Protein AF-A0A351HUB9-F1 (afdb_monomer_lite)

Secondary structure (DSSP, 8-state):
--EEEGGGGGTT-TTHHHHHHHHHHHHHHTT--EEE--TT-HHHHHHHHHHHHHHT-SGGGHHHHHHHHTT-S--

Sequence (75 aa):
HVTGAVSNISFNLPARRIANQAFAVLAMSAGMDSFILDPLNKDMMGMLFATEAMMGEDEYCMEYIGAFRAGIFVK

Radius of gyration: 12.42 Å; chains: 1; bounding box: 30×33×29 Å

pLDDT: mean 94.11, std 5.69, range [58.12, 97.81]

Foldseek 3Di:
DAEEELQPVQVPHPPSVVSSLVVVLVCVVVPHPYYDDDPLQLVSVLSVLVSCVVVVVCPVSVVNVVCVVVVSHDD

Structure (mmCIF, N/CA/C/O backbone):
data_AF-A0A351HUB9-F1
#
_entry.id   AF-A0A351HUB9-F1
#
loop_
_atom_site.group_PDB
_atom_site.id
_atom_site.type_symbol
_atom_site.label_atom_id
_atom_site.label_alt_id
_atom_site.label_comp_id
_atom_site.label_asym_id
_atom_site.label_entity_id
_atom_site.label_seq_id
_atom_site.pdbx_PDB_ins_code
_atom_site.Cartn_x
_atom_site.Cartn_y
_atom_site.Cartn_z
_atom_site.occupancy
_atom_site.B_iso_or_equiv
_atom_site.auth_seq_id
_atom_site.auth_comp_id
_atom_site.auth_asym_id
_atom_site.auth_atom_id
_atom_site.pdbx_PDB_model_num
ATOM 1 N N . HIS A 1 1 ? -4.188 -19.785 0.080 1.00 75.00 1 HIS A N 1
ATOM 2 C CA . HIS A 1 1 ? -3.141 -18.793 0.348 1.00 75.00 1 HIS A CA 1
ATOM 3 C C . HIS A 1 1 ? -2.113 -18.782 -0.772 1.00 75.00 1 HIS A C 1
ATOM 5 O O . HIS A 1 1 ? -1.397 -19.762 -0.964 1.00 75.00 1 HIS A O 1
ATOM 11 N N . VAL A 1 2 ? -2.101 -17.691 -1.532 1.00 91.31 2 VAL A N 1
ATOM 12 C CA . VAL A 1 2 ? -1.180 -17.332 -2.608 1.00 91.31 2 VAL A CA 1
ATOM 13 C C . VAL A 1 2 ? -0.276 -16.208 -2.092 1.00 91.31 2 VAL A C 1
ATOM 15 O O . VAL A 1 2 ? -0.757 -15.210 -1.560 1.00 91.31 2 VAL A O 1
ATOM 18 N N . THR A 1 3 ? 1.038 -16.372 -2.250 1.00 93.38 3 THR A N 1
ATOM 19 C CA . THR A 1 3 ? 2.061 -15.423 -1.781 1.00 93.38 3 THR A CA 1
ATOM 20 C C . THR A 1 3 ? 2.970 -15.027 -2.935 1.00 93.38 3 THR A C 1
ATOM 22 O O . THR A 1 3 ? 3.340 -15.876 -3.749 1.00 93.38 3 THR A O 1
ATOM 25 N N . GLY A 1 4 ? 3.385 -13.761 -2.998 1.00 91.06 4 GLY A N 1
ATOM 26 C CA . GLY A 1 4 ? 4.335 -13.300 -4.014 1.00 91.06 4 GLY A CA 1
ATOM 27 C C . GLY A 1 4 ? 5.223 -12.143 -3.568 1.00 91.06 4 GLY A C 1
ATOM 28 O O . GLY A 1 4 ? 4.892 -11.392 -2.656 1.00 91.06 4 GLY A O 1
ATOM 29 N N . ALA A 1 5 ? 6.375 -11.984 -4.223 1.00 92.62 5 ALA A N 1
ATOM 30 C CA . ALA A 1 5 ? 7.258 -10.840 -4.008 1.00 92.62 5 ALA A CA 1
ATOM 31 C C . ALA A 1 5 ? 6.881 -9.677 -4.933 1.00 92.62 5 ALA A C 1
ATOM 33 O O . ALA A 1 5 ? 6.895 -9.821 -6.157 1.00 92.62 5 ALA A O 1
ATOM 34 N N . VAL A 1 6 ? 6.610 -8.505 -4.355 1.00 91.62 6 VAL A N 1
ATOM 35 C CA . VAL A 1 6 ? 6.145 -7.325 -5.110 1.00 91.62 6 VAL A CA 1
ATOM 36 C C . VAL A 1 6 ? 7.236 -6.755 -6.021 1.00 91.62 6 VAL A C 1
ATOM 38 O O . VAL A 1 6 ? 6.951 -6.220 -7.085 1.00 91.62 6 VAL A O 1
ATOM 41 N N . SER A 1 7 ? 8.507 -6.859 -5.634 1.00 91.06 7 SER A N 1
ATOM 42 C CA . SER A 1 7 ? 9.610 -6.157 -6.303 1.00 91.06 7 SER A CA 1
ATOM 43 C C . SER A 1 7 ? 10.051 -6.769 -7.637 1.00 91.06 7 SER A C 1
ATOM 45 O O . SER A 1 7 ? 10.687 -6.070 -8.436 1.00 91.06 7 SER A O 1
ATOM 47 N N . ASN A 1 8 ? 9.727 -8.041 -7.891 1.00 90.56 8 ASN A N 1
ATOM 48 C CA . ASN A 1 8 ? 10.177 -8.766 -9.083 1.00 90.56 8 ASN A CA 1
ATOM 49 C C . ASN A 1 8 ? 9.502 -8.261 -10.363 1.00 90.56 8 ASN A C 1
ATOM 51 O O . ASN A 1 8 ? 10.136 -8.243 -11.416 1.00 90.56 8 ASN A O 1
ATOM 55 N N . ILE A 1 9 ? 8.253 -7.794 -10.272 1.00 93.06 9 ILE A N 1
ATOM 56 C CA . ILE A 1 9 ? 7.471 -7.349 -11.435 1.00 93.06 9 ILE A CA 1
ATOM 57 C C . ILE A 1 9 ? 8.084 -6.134 -12.143 1.00 93.06 9 ILE A C 1
ATOM 59 O O . ILE A 1 9 ? 7.915 -5.955 -13.343 1.00 93.06 9 ILE A O 1
ATOM 63 N N . SER A 1 10 ? 8.815 -5.298 -11.401 1.00 95.00 10 SER A N 1
ATOM 64 C CA . SER A 1 10 ? 9.402 -4.054 -11.901 1.00 95.00 10 SER A CA 1
ATOM 65 C C . SER A 1 10 ? 10.885 -4.167 -12.252 1.00 95.00 10 SER A C 1
ATOM 67 O O . SER A 1 10 ? 11.572 -3.149 -12.362 1.00 95.00 10 SER A O 1
ATOM 69 N N . PHE A 1 11 ? 11.424 -5.383 -12.383 1.00 94.94 11 PHE A N 1
ATOM 70 C CA . PHE A 1 11 ? 12.822 -5.570 -12.770 1.00 94.94 11 PHE A CA 1
ATOM 71 C C . PHE A 1 11 ? 13.110 -4.894 -14.122 1.00 94.94 11 PHE A C 1
ATOM 73 O O . PHE A 1 11 ? 12.342 -5.033 -15.068 1.00 94.94 11 PHE A O 1
ATOM 80 N N . ASN A 1 12 ? 14.210 -4.136 -14.201 1.00 95.69 12 ASN A N 1
ATOM 81 C CA . ASN A 1 12 ? 14.593 -3.308 -15.356 1.00 95.69 12 ASN A CA 1
ATOM 82 C C . ASN A 1 12 ? 13.587 -2.222 -15.793 1.00 95.69 12 ASN A C 1
ATOM 84 O O . ASN A 1 12 ? 13.774 -1.624 -16.852 1.00 95.69 12 ASN A O 1
ATOM 88 N N . LEU A 1 13 ? 12.570 -1.902 -14.985 1.00 95.88 13 LEU A N 1
ATOM 89 C CA . LEU A 1 13 ? 11.669 -0.780 -15.259 1.00 95.88 13 LEU A CA 1
ATOM 90 C C . LEU A 1 13 ? 12.102 0.491 -14.505 1.00 95.88 13 LEU A C 1
ATOM 92 O O . LEU A 1 13 ? 12.557 0.406 -13.359 1.00 95.88 13 LEU A O 1
ATOM 96 N N . PRO A 1 14 ? 11.943 1.690 -15.097 1.00 95.12 14 PRO A N 1
ATOM 97 C CA . PRO A 1 14 ? 12.050 2.943 -14.357 1.00 95.12 14 PRO A CA 1
ATOM 98 C C . PRO A 1 14 ? 10.868 3.106 -13.387 1.00 95.12 14 PRO A C 1
ATOM 100 O O . PRO A 1 14 ? 9.847 2.433 -13.507 1.00 95.12 14 PRO A O 1
ATOM 103 N N . ALA A 1 15 ? 10.997 4.014 -12.412 1.00 94.25 15 ALA A N 1
ATOM 104 C CA . ALA A 1 15 ? 9.930 4.343 -11.454 1.00 94.25 15 ALA A CA 1
ATOM 105 C C . ALA A 1 15 ? 9.315 3.123 -10.722 1.00 94.25 15 ALA A C 1
ATOM 107 O O . ALA A 1 15 ? 8.117 3.085 -10.433 1.00 94.25 15 ALA A O 1
ATOM 108 N N . ARG A 1 16 ? 10.156 2.141 -10.362 1.00 95.38 16 ARG A N 1
ATOM 109 C CA . ARG A 1 16 ? 9.764 0.845 -9.768 1.00 95.38 16 ARG A CA 1
ATOM 110 C C . ARG A 1 16 ? 8.783 0.935 -8.601 1.00 95.38 16 ARG A C 1
ATOM 112 O O . ARG A 1 16 ? 7.923 0.074 -8.480 1.00 95.38 16 ARG A O 1
ATOM 119 N N . ARG A 1 17 ? 8.889 1.968 -7.755 1.00 92.50 17 ARG A N 1
ATOM 120 C CA . ARG A 1 17 ? 7.983 2.178 -6.611 1.00 92.50 17 ARG A CA 1
ATOM 121 C C . ARG A 1 17 ? 6.514 2.230 -7.049 1.00 92.50 17 ARG A C 1
ATOM 123 O O . ARG A 1 17 ? 5.698 1.545 -6.450 1.00 92.50 17 ARG A O 1
ATOM 130 N N . ILE A 1 18 ? 6.209 2.972 -8.116 1.00 94.81 18 ILE A N 1
ATOM 131 C CA . ILE A 1 18 ? 4.838 3.134 -8.627 1.00 94.81 18 ILE A CA 1
ATOM 132 C C . ILE A 1 18 ? 4.350 1.825 -9.257 1.00 94.81 18 ILE A C 1
ATOM 134 O O . ILE A 1 18 ? 3.245 1.376 -8.970 1.00 94.81 18 ILE A O 1
ATOM 138 N N . ALA A 1 19 ? 5.192 1.176 -10.068 1.00 96.38 19 ALA A N 1
ATOM 139 C CA . ALA A 1 19 ? 4.853 -0.105 -10.692 1.00 96.38 19 ALA A CA 1
ATOM 140 C C . ALA A 1 19 ? 4.556 -1.192 -9.644 1.00 96.38 19 ALA A C 1
ATOM 142 O O . ALA A 1 19 ? 3.579 -1.924 -9.762 1.00 96.38 19 ALA A O 1
ATOM 143 N N . ASN A 1 20 ? 5.367 -1.250 -8.587 1.00 96.12 20 ASN A N 1
ATOM 144 C CA . ASN A 1 20 ? 5.179 -2.163 -7.466 1.00 96.12 20 ASN A CA 1
ATOM 145 C C . ASN A 1 20 ? 3.856 -1.905 -6.729 1.00 96.12 20 ASN A C 1
ATOM 147 O O . ASN A 1 20 ? 3.159 -2.857 -6.396 1.00 96.12 20 ASN A O 1
ATOM 151 N N . GLN A 1 21 ? 3.499 -0.640 -6.479 1.00 95.94 21 GLN A N 1
ATOM 152 C CA . GLN A 1 21 ? 2.233 -0.280 -5.826 1.00 95.94 21 GLN A CA 1
ATOM 153 C C . GLN A 1 21 ? 1.030 -0.678 -6.677 1.00 95.94 21 GLN A C 1
ATOM 155 O O . GLN A 1 21 ? 0.113 -1.322 -6.180 1.00 95.94 21 GLN A O 1
ATOM 160 N N . ALA A 1 22 ? 1.060 -0.347 -7.970 1.00 96.88 22 ALA A N 1
ATOM 161 C CA . ALA A 1 22 ? 0.003 -0.729 -8.899 1.00 96.88 22 ALA A CA 1
ATOM 162 C C . ALA A 1 22 ? -0.151 -2.255 -8.973 1.00 96.88 22 ALA A C 1
ATOM 164 O O . ALA A 1 22 ? -1.267 -2.766 -8.941 1.00 96.88 22 ALA A O 1
ATOM 165 N N . PHE A 1 23 ? 0.965 -2.990 -9.011 1.00 96.88 23 PHE A N 1
ATOM 166 C CA . PHE A 1 23 ? 0.941 -4.448 -8.973 1.00 96.88 23 PHE A CA 1
ATOM 167 C C . PHE A 1 23 ? 0.324 -4.987 -7.681 1.00 96.88 23 PHE A C 1
ATOM 169 O O . PHE A 1 23 ? -0.508 -5.882 -7.764 1.00 96.88 23 PHE A O 1
ATOM 176 N N . ALA A 1 24 ? 0.693 -4.452 -6.513 1.00 97.00 24 ALA A N 1
ATOM 177 C CA . ALA A 1 24 ? 0.141 -4.904 -5.237 1.00 97.00 24 ALA A CA 1
ATOM 178 C C . ALA A 1 24 ? -1.390 -4.757 -5.203 1.00 97.00 24 ALA A C 1
ATOM 180 O O . ALA A 1 24 ? -2.081 -5.731 -4.920 1.00 97.00 24 ALA A O 1
ATOM 181 N N . VAL A 1 25 ? -1.919 -3.598 -5.611 1.00 97.38 25 VAL A N 1
ATOM 182 C CA . VAL A 1 25 ? -3.372 -3.342 -5.698 1.00 97.38 25 VAL A CA 1
ATOM 183 C C . VAL A 1 25 ? -4.063 -4.346 -6.625 1.00 97.38 25 VAL A C 1
ATOM 185 O O . VAL A 1 25 ? -5.069 -4.955 -6.265 1.00 97.38 25 VAL A O 1
ATOM 188 N N . LEU A 1 26 ? -3.512 -4.543 -7.828 1.00 97.31 26 LEU A N 1
ATOM 189 C CA . LEU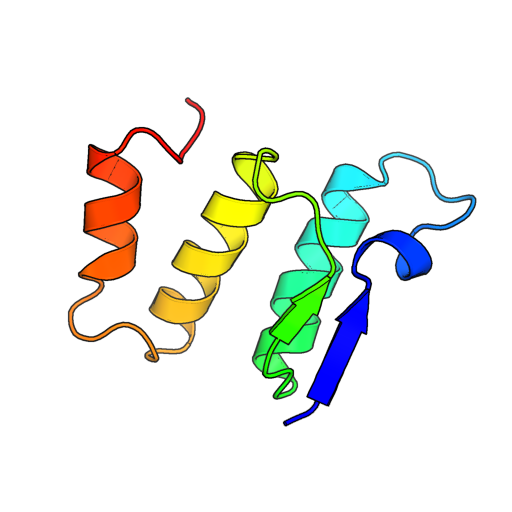 A 1 26 ? -4.077 -5.464 -8.817 1.00 97.31 26 LEU A CA 1
ATOM 190 C C . LEU A 1 26 ? -4.019 -6.919 -8.345 1.00 97.31 26 LEU A C 1
ATOM 192 O O . LEU A 1 26 ? -4.961 -7.674 -8.570 1.00 97.31 26 LEU A O 1
ATOM 196 N N . ALA A 1 27 ? -2.930 -7.316 -7.689 1.00 96.94 27 ALA A N 1
ATOM 197 C CA . ALA A 1 27 ? -2.754 -8.664 -7.173 1.00 96.94 27 ALA A CA 1
ATOM 198 C C . ALA A 1 27 ? -3.708 -8.954 -6.003 1.00 96.94 27 ALA A C 1
ATOM 200 O O . ALA A 1 27 ? -4.296 -10.033 -5.983 1.00 96.94 27 ALA A O 1
ATOM 201 N N . MET A 1 28 ? -3.929 -7.999 -5.091 1.00 97.31 28 MET A N 1
ATOM 202 C CA . MET A 1 28 ? -4.950 -8.117 -4.036 1.00 97.31 28 MET A CA 1
ATOM 203 C C . MET A 1 28 ? -6.338 -8.297 -4.640 1.00 97.31 28 MET A C 1
ATOM 205 O O . MET A 1 28 ? -7.015 -9.276 -4.344 1.00 97.31 28 MET A O 1
ATOM 209 N N . SER A 1 29 ? -6.713 -7.438 -5.595 1.00 96.06 29 SER A N 1
ATOM 210 C CA . SER A 1 29 ? -7.996 -7.554 -6.300 1.00 96.06 29 SER A CA 1
ATOM 211 C C . SER A 1 29 ? -8.150 -8.872 -7.072 1.00 96.06 29 SER A C 1
ATOM 213 O O . SER A 1 29 ? -9.278 -9.286 -7.337 1.00 96.06 29 SER A O 1
ATOM 215 N N . ALA A 1 30 ? -7.047 -9.526 -7.447 1.00 96.62 30 ALA A N 1
ATOM 216 C CA . ALA A 1 30 ? -7.034 -10.838 -8.092 1.00 96.62 30 ALA A CA 1
ATOM 217 C C . ALA A 1 30 ? -7.023 -12.021 -7.098 1.00 96.62 30 ALA A C 1
ATOM 219 O O . ALA A 1 30 ? -6.968 -13.172 -7.534 1.00 96.62 30 ALA A O 1
ATOM 220 N N . GLY A 1 31 ? -7.081 -11.760 -5.787 1.00 95.25 31 GLY A N 1
ATOM 221 C CA . GLY A 1 31 ? -7.143 -12.774 -4.731 1.00 95.25 31 GLY A CA 1
ATOM 222 C C . GLY A 1 31 ? -5.789 -13.179 -4.140 1.00 95.25 31 GLY A C 1
ATOM 223 O O . GLY A 1 31 ? -5.658 -14.294 -3.640 1.00 95.25 31 GLY A O 1
ATOM 224 N N . MET A 1 32 ? -4.759 -12.329 -4.222 1.00 94.88 32 MET A N 1
ATOM 225 C CA . MET A 1 32 ? -3.490 -12.582 -3.533 1.00 94.88 32 MET A CA 1
ATOM 226 C C . MET A 1 32 ? -3.636 -12.371 -2.023 1.00 94.88 32 MET A C 1
ATOM 228 O O . MET A 1 32 ? -3.996 -11.287 -1.582 1.00 94.88 32 MET A O 1
ATOM 232 N N . ASP A 1 33 ? -3.283 -13.392 -1.237 1.00 92.94 33 ASP A N 1
ATOM 233 C CA . ASP A 1 33 ? -3.442 -13.378 0.221 1.00 92.94 33 ASP A CA 1
ATOM 234 C C . ASP A 1 33 ? -2.287 -12.691 0.975 1.00 92.94 33 ASP A C 1
ATOM 236 O O . ASP A 1 33 ? -2.443 -12.310 2.13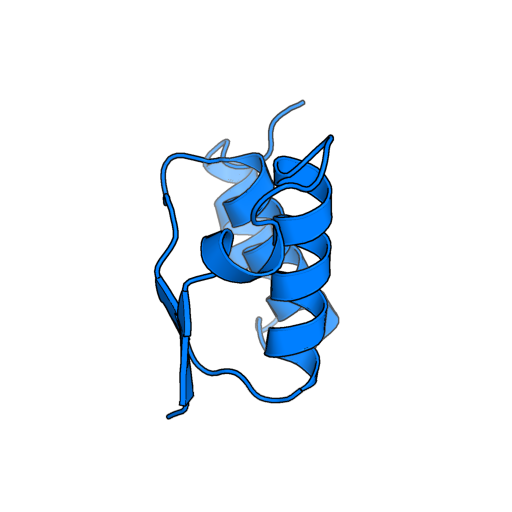0 1.00 92.94 33 ASP A O 1
ATOM 240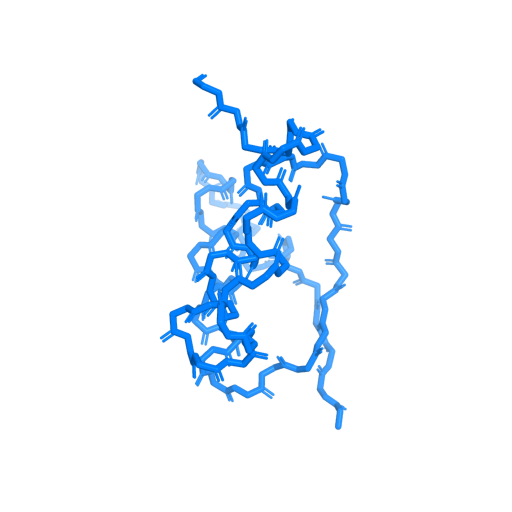 N N . SER A 1 34 ? -1.079 -12.627 0.399 1.00 93.62 34 SER A N 1
ATOM 241 C CA . SER A 1 34 ? 0.095 -12.075 1.100 1.00 93.62 34 SER A CA 1
ATOM 242 C C . SER A 1 34 ? 1.238 -11.665 0.172 1.00 93.62 34 SER A C 1
ATOM 244 O O . SER A 1 34 ? 1.422 -12.212 -0.919 1.00 93.62 34 SER A O 1
ATOM 246 N N . PHE A 1 35 ? 2.072 -10.742 0.658 1.00 95.00 35 PHE A N 1
ATOM 247 C CA . PHE A 1 35 ? 3.220 -10.220 -0.077 1.00 95.00 35 PHE A CA 1
ATOM 248 C C . PHE A 1 35 ? 4.533 -10.300 0.700 1.00 95.00 35 PHE A C 1
ATOM 250 O O . PHE A 1 35 ? 4.584 -10.060 1.903 1.00 95.00 35 PHE A O 1
ATOM 257 N N . ILE A 1 36 ? 5.625 -10.526 -0.034 1.00 95.75 36 ILE A N 1
ATOM 258 C CA . ILE A 1 36 ? 6.988 -10.227 0.414 1.00 95.75 36 ILE A CA 1
ATOM 259 C C . ILE A 1 36 ? 7.345 -8.831 -0.110 1.00 95.75 36 ILE A C 1
ATOM 261 O O . ILE A 1 36 ? 7.471 -8.618 -1.323 1.00 95.75 36 ILE A O 1
ATOM 265 N N . LEU A 1 37 ? 7.484 -7.874 0.804 1.00 94.19 37 LEU A N 1
ATOM 266 C CA . LEU A 1 37 ? 7.758 -6.464 0.519 1.00 94.19 37 LEU A CA 1
ATOM 267 C C . LEU A 1 37 ? 8.515 -5.802 1.678 1.00 94.19 37 LEU A C 1
ATOM 269 O O . LEU A 1 37 ? 8.723 -6.419 2.718 1.00 94.19 37 LEU A O 1
ATOM 273 N N . ASP A 1 38 ? 8.932 -4.550 1.484 1.00 92.38 38 ASP A N 1
ATOM 274 C CA . ASP A 1 38 ? 9.527 -3.721 2.535 1.00 92.38 38 ASP A CA 1
ATOM 275 C C . ASP A 1 38 ? 8.424 -3.023 3.360 1.00 92.38 38 ASP A C 1
ATOM 277 O O . ASP A 1 38 ? 7.787 -2.102 2.837 1.00 92.38 38 ASP A O 1
ATOM 281 N N . PRO A 1 39 ? 8.194 -3.414 4.629 1.00 90.88 39 PRO A N 1
ATOM 282 C CA . PRO A 1 39 ? 7.149 -2.823 5.464 1.00 90.88 39 PRO A CA 1
ATOM 283 C C . PRO A 1 39 ? 7.486 -1.402 5.941 1.00 90.88 39 PRO A C 1
ATOM 285 O O . PRO A 1 39 ? 6.609 -0.699 6.440 1.00 90.88 39 PRO A O 1
ATOM 288 N N . LEU A 1 40 ? 8.738 -0.949 5.799 1.00 91.88 40 LEU A N 1
ATOM 289 C CA . LEU A 1 40 ? 9.130 0.430 6.112 1.00 91.88 40 LEU A CA 1
ATOM 290 C C . LEU A 1 40 ? 8.766 1.400 4.982 1.00 91.88 40 LEU A C 1
ATOM 292 O O . LEU A 1 40 ? 8.773 2.620 5.180 1.00 91.88 40 LEU A O 1
ATOM 296 N N . ASN A 1 41 ? 8.407 0.879 3.806 1.00 92.81 41 ASN A N 1
ATOM 297 C CA . ASN A 1 41 ? 7.891 1.678 2.709 1.00 92.81 41 ASN A CA 1
ATOM 298 C C . ASN A 1 41 ? 6.450 2.112 3.005 1.00 92.81 41 A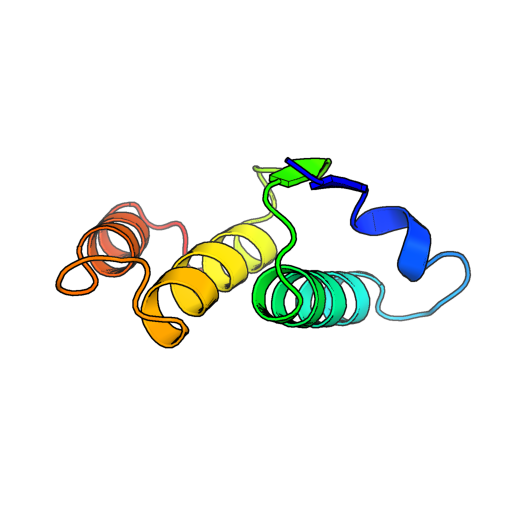SN A C 1
ATOM 300 O O . ASN A 1 41 ? 5.477 1.437 2.667 1.00 92.81 41 ASN A O 1
ATOM 304 N N . LYS A 1 42 ? 6.335 3.284 3.623 1.00 94.00 42 LYS A N 1
ATOM 305 C CA . LYS A 1 42 ? 5.069 3.905 4.017 1.00 94.00 42 LYS A CA 1
ATOM 306 C C . LYS A 1 42 ? 4.069 4.072 2.876 1.00 94.00 42 LYS A C 1
ATOM 308 O O . LYS A 1 42 ? 2.880 3.865 3.090 1.00 94.00 42 LYS A O 1
ATOM 313 N N . ASP A 1 43 ? 4.532 4.398 1.670 1.00 93.88 43 ASP A N 1
ATOM 314 C CA . ASP A 1 43 ? 3.630 4.551 0.528 1.00 93.88 43 ASP A CA 1
ATOM 315 C C . ASP A 1 43 ? 3.046 3.201 0.098 1.00 93.88 43 ASP A C 1
ATOM 317 O O . ASP A 1 43 ? 1.874 3.120 -0.249 1.00 93.88 43 ASP A O 1
ATOM 321 N N . MET A 1 44 ? 3.850 2.132 0.109 1.00 95.19 44 MET A N 1
ATOM 322 C CA . MET A 1 44 ? 3.356 0.777 -0.151 1.00 95.19 44 MET A CA 1
ATOM 323 C C . MET A 1 44 ? 2.357 0.351 0.923 1.00 95.19 44 MET A C 1
ATOM 325 O O . MET A 1 44 ? 1.256 -0.066 0.590 1.00 95.19 44 MET A O 1
ATOM 329 N N . MET A 1 45 ? 2.710 0.505 2.201 1.00 96.12 45 MET A N 1
ATOM 330 C CA . MET A 1 45 ? 1.823 0.139 3.308 1.00 96.12 45 MET A CA 1
ATOM 331 C C . MET A 1 45 ? 0.502 0.910 3.263 1.00 96.12 45 MET A C 1
ATOM 333 O O . MET A 1 45 ? -0.558 0.313 3.416 1.00 96.12 45 MET A O 1
ATOM 337 N N . GLY A 1 46 ? 0.549 2.216 2.986 1.00 95.75 46 GLY A N 1
ATOM 338 C CA . GLY A 1 46 ? -0.651 3.031 2.802 1.00 95.75 46 GLY A CA 1
ATOM 339 C C . GLY A 1 46 ? -1.533 2.528 1.657 1.00 95.75 46 GLY A C 1
ATOM 340 O O . GLY A 1 46 ? -2.752 2.494 1.805 1.00 95.75 46 GLY A O 1
ATOM 341 N N . MET A 1 47 ? -0.935 2.077 0.546 1.00 96.00 47 MET A N 1
ATOM 342 C CA . MET A 1 47 ? -1.682 1.466 -0.559 1.00 96.00 47 MET A CA 1
ATOM 343 C C . MET A 1 47 ? -2.351 0.147 -0.160 1.00 96.00 47 MET A C 1
ATOM 345 O O . MET A 1 47 ? -3.472 -0.087 -0.599 1.00 96.00 47 MET A O 1
ATOM 349 N N . LEU A 1 48 ? -1.720 -0.691 0.671 1.00 96.38 48 LEU A N 1
ATOM 350 C CA . LEU A 1 48 ? -2.323 -1.950 1.133 1.00 96.38 48 LEU A CA 1
ATOM 351 C C . LEU A 1 48 ? -3.561 -1.689 1.998 1.00 96.38 48 LEU A C 1
ATOM 353 O O . LEU A 1 48 ? -4.642 -2.136 1.630 1.00 96.38 48 LEU A O 1
ATOM 357 N N . PHE A 1 49 ? -3.435 -0.869 3.051 1.00 97.12 49 PHE A N 1
ATOM 358 C CA . PHE A 1 49 ? -4.574 -0.504 3.909 1.00 97.12 49 PHE A CA 1
ATOM 359 C C . PHE A 1 49 ? -5.701 0.169 3.118 1.00 97.12 49 PHE A C 1
ATOM 361 O O . PHE A 1 49 ? -6.879 -0.091 3.346 1.00 97.12 49 PHE A O 1
ATOM 368 N N . ALA A 1 50 ? -5.353 1.047 2.171 1.00 96.75 50 ALA A N 1
ATOM 369 C CA . ALA A 1 50 ? -6.345 1.669 1.300 1.00 96.75 50 ALA A CA 1
ATOM 370 C C . ALA A 1 50 ? -7.055 0.629 0.422 1.00 96.75 50 ALA A C 1
ATOM 372 O O . ALA A 1 50 ? -8.264 0.718 0.229 1.00 96.75 50 ALA A O 1
ATOM 373 N N . THR A 1 51 ? -6.320 -0.351 -0.105 1.00 97.25 51 THR A N 1
ATOM 374 C CA . THR A 1 51 ? -6.877 -1.388 -0.981 1.00 97.25 51 THR A CA 1
ATOM 375 C C . THR A 1 51 ? -7.810 -2.321 -0.217 1.00 97.25 51 THR A C 1
ATOM 377 O O . THR A 1 51 ? -8.916 -2.546 -0.697 1.00 97.25 51 THR A O 1
ATOM 380 N N . GLU A 1 52 ? -7.432 -2.779 0.981 1.00 97.31 52 GLU A N 1
ATOM 381 C CA . GLU A 1 52 ? -8.300 -3.593 1.856 1.00 97.31 52 GLU A CA 1
ATOM 382 C C . GLU A 1 52 ? -9.622 -2.868 2.151 1.00 97.31 52 GLU A C 1
ATOM 384 O O . GLU A 1 52 ? -10.706 -3.428 1.966 1.00 97.31 52 GLU A O 1
ATOM 389 N N .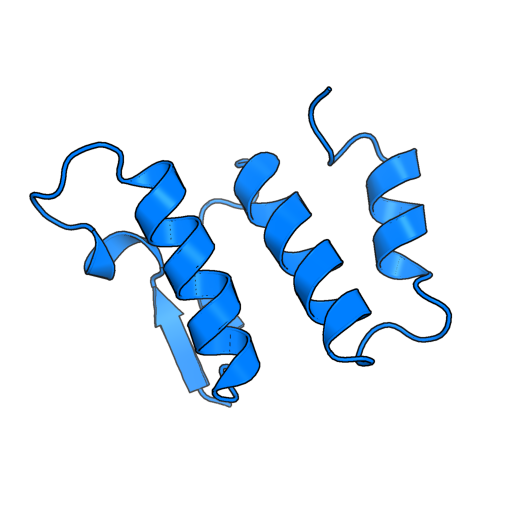 ALA A 1 53 ? -9.552 -1.578 2.499 1.00 97.44 53 ALA A N 1
ATOM 390 C CA . ALA A 1 53 ? -10.740 -0.757 2.720 1.00 97.44 53 ALA A CA 1
ATOM 391 C C . ALA A 1 53 ? -11.611 -0.609 1.461 1.00 97.44 53 ALA A C 1
ATOM 393 O O . ALA A 1 53 ? -12.834 -0.717 1.541 1.00 97.44 53 ALA A O 1
ATOM 394 N N . MET A 1 54 ? -11.011 -0.396 0.284 1.00 97.44 54 MET A N 1
ATOM 395 C CA . MET A 1 54 ? -11.762 -0.278 -0.976 1.00 97.44 54 MET A CA 1
ATOM 396 C C . MET A 1 54 ? -12.347 -1.613 -1.459 1.00 97.44 54 MET A C 1
ATOM 398 O O . MET A 1 54 ? -13.353 -1.608 -2.170 1.00 97.44 54 MET A O 1
ATOM 402 N N . MET A 1 55 ? -11.748 -2.743 -1.080 1.00 97.19 55 MET A N 1
ATOM 403 C CA . MET A 1 55 ? -12.263 -4.086 -1.365 1.00 97.19 55 MET A CA 1
ATOM 404 C C . MET A 1 55 ? -13.360 -4.527 -0.383 1.00 97.19 55 MET A C 1
ATOM 406 O O . MET A 1 55 ? -14.017 -5.539 -0.624 1.00 97.19 55 MET A O 1
ATOM 410 N N . GLY A 1 56 ? -13.608 -3.754 0.680 1.00 96.50 56 GLY A N 1
ATOM 411 C CA . GLY A 1 56 ? -14.587 -4.085 1.718 1.00 96.50 56 GLY A CA 1
ATOM 412 C C . GLY A 1 56 ? -14.097 -5.151 2.701 1.00 96.50 56 GLY A C 1
ATOM 413 O O . GLY A 1 56 ? -14.917 -5.779 3.367 1.00 96.50 56 GLY A O 1
ATOM 414 N N . GLU A 1 57 ? -12.782 -5.359 2.782 1.00 96.69 57 GLU A N 1
ATOM 415 C CA . GLU A 1 57 ? -12.140 -6.329 3.680 1.00 96.69 57 GLU A CA 1
ATOM 416 C C . GLU A 1 57 ? -11.770 -5.713 5.045 1.00 96.69 57 GLU A C 1
ATOM 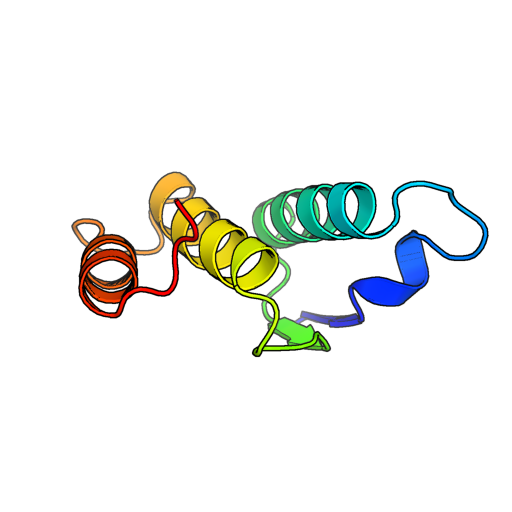418 O O . GLU A 1 57 ? -11.464 -6.441 5.985 1.00 96.69 57 GLU A O 1
ATOM 423 N N . ASP A 1 58 ? -11.861 -4.385 5.179 1.00 97.25 58 ASP A N 1
ATOM 424 C CA . ASP A 1 58 ? -11.666 -3.637 6.430 1.00 97.25 58 ASP A CA 1
ATOM 425 C C . ASP A 1 58 ? -13.017 -3.150 6.984 1.00 97.25 58 ASP A C 1
ATOM 427 O O . ASP A 1 58 ? -13.632 -2.206 6.469 1.00 97.25 58 ASP A O 1
ATOM 431 N N . GLU A 1 59 ? -13.508 -3.812 8.035 1.00 97.12 59 GLU A N 1
ATOM 432 C CA . GLU A 1 59 ? -14.811 -3.515 8.631 1.00 97.12 59 GLU A CA 1
ATOM 433 C C . GLU A 1 59 ? -14.845 -2.079 9.188 1.00 97.12 59 GLU A C 1
ATOM 435 O O . GLU A 1 59 ? -14.069 -1.704 10.066 1.00 97.12 59 GLU A O 1
ATOM 440 N N . TYR A 1 60 ? -15.760 -1.254 8.664 1.00 96.56 60 TYR A N 1
ATOM 441 C CA . TYR A 1 60 ? -15.859 0.186 8.955 1.00 96.56 60 TYR A CA 1
ATOM 442 C C . TYR A 1 60 ? -14.579 0.997 8.670 1.00 96.56 60 TYR A C 1
ATOM 444 O O . TYR A 1 60 ? -14.432 2.106 9.195 1.00 96.56 60 TYR A O 1
ATOM 452 N N . CYS A 1 61 ? -13.677 0.485 7.828 1.00 97.38 61 CYS A N 1
ATOM 453 C CA . CYS A 1 61 ? -12.387 1.107 7.518 1.00 97.38 61 CYS A CA 1
ATOM 454 C C . CYS A 1 61 ? -11.515 1.361 8.771 1.00 97.38 61 CYS A C 1
ATOM 456 O O . CYS A 1 61 ? -10.798 2.371 8.846 1.00 97.38 61 CYS A O 1
ATOM 458 N N . MET A 1 62 ? -11.645 0.523 9.804 1.00 97.81 62 MET A N 1
ATOM 459 C CA . MET A 1 62 ? -11.003 0.725 11.104 1.00 97.81 62 MET A CA 1
ATOM 460 C C . MET A 1 62 ? -9.481 0.638 11.014 1.00 97.81 62 MET A C 1
ATOM 462 O O . MET A 1 62 ? -8.797 1.481 11.609 1.00 97.81 62 MET A O 1
ATOM 466 N N . GLU A 1 63 ? -8.953 -0.313 10.244 1.00 97.44 63 GLU A N 1
ATOM 467 C CA . GLU A 1 63 ? -7.510 -0.470 10.036 1.00 97.44 63 GLU A CA 1
ATOM 468 C C . GLU A 1 63 ? -6.946 0.698 9.224 1.00 97.44 63 GLU A C 1
ATOM 470 O O . GLU A 1 63 ? -5.941 1.300 9.612 1.00 97.44 63 GLU A O 1
ATOM 475 N N . TYR A 1 64 ? -7.643 1.127 8.170 1.00 97.50 64 TYR A N 1
ATOM 476 C CA . TYR A 1 64 ? -7.268 2.306 7.388 1.00 97.50 64 TYR A CA 1
ATOM 477 C C . TYR A 1 64 ? -7.198 3.582 8.247 1.00 97.50 64 TYR A C 1
ATOM 479 O O . TYR A 1 64 ? -6.209 4.328 8.211 1.00 97.50 64 TYR A O 1
ATOM 487 N N . ILE A 1 65 ? -8.219 3.834 9.075 1.00 97.50 65 ILE A N 1
ATOM 488 C CA . ILE A 1 65 ? -8.249 4.982 9.998 1.00 97.50 65 ILE A CA 1
ATOM 489 C C . ILE A 1 65 ? -7.151 4.852 11.065 1.00 97.50 65 ILE A C 1
ATOM 491 O O . ILE A 1 65 ? -6.507 5.849 11.422 1.00 97.50 65 ILE A O 1
ATOM 495 N N . GLY A 1 66 ? -6.923 3.641 11.577 1.00 97.31 66 GLY A N 1
ATOM 496 C CA . GLY A 1 66 ? -5.855 3.329 12.525 1.00 97.31 66 GLY A CA 1
ATOM 497 C C . GLY A 1 66 ? -4.473 3.643 11.953 1.00 97.31 66 GLY A C 1
ATOM 498 O O . GLY A 1 66 ? -3.703 4.390 12.564 1.00 97.31 66 GLY A O 1
ATOM 499 N N . ALA A 1 67 ? -4.195 3.174 10.738 1.00 96.06 67 ALA A N 1
ATOM 500 C CA . ALA A 1 67 ? -2.962 3.432 10.002 1.00 96.06 67 ALA A CA 1
ATOM 501 C C . ALA A 1 67 ? -2.732 4.936 9.752 1.00 96.06 67 ALA A C 1
ATOM 503 O O . ALA A 1 67 ? -1.602 5.427 9.874 1.00 96.06 67 ALA A O 1
ATOM 504 N N . PHE A 1 68 ? -3.795 5.703 9.482 1.00 95.94 68 PHE A N 1
ATOM 505 C CA . PHE A 1 68 ? -3.721 7.165 9.386 1.00 95.94 68 PHE A CA 1
ATOM 506 C C . PHE A 1 68 ? -3.304 7.816 10.705 1.00 95.94 68 PHE A C 1
ATOM 508 O O . PHE A 1 68 ? -2.368 8.620 10.733 1.00 95.94 68 PHE A O 1
ATOM 515 N N . ARG A 1 69 ? -3.935 7.430 11.817 1.00 95.94 69 ARG A N 1
ATOM 516 C CA . ARG A 1 69 ? -3.584 7.935 13.157 1.00 95.94 69 ARG A CA 1
ATOM 517 C C . ARG A 1 69 ? -2.163 7.547 13.574 1.00 95.94 69 ARG A C 1
ATOM 519 O O . ARG A 1 69 ? -1.502 8.330 14.251 1.00 95.94 69 ARG A O 1
ATOM 526 N N . ALA A 1 70 ? -1.685 6.384 13.137 1.00 94.06 70 ALA A N 1
ATOM 527 C CA . ALA A 1 70 ? -0.326 5.903 13.376 1.00 94.06 70 ALA A CA 1
ATOM 528 C C . ALA A 1 70 ? 0.746 6.597 12.507 1.00 94.06 70 ALA A C 1
ATOM 530 O O . ALA A 1 70 ? 1.938 6.340 12.679 1.00 94.06 70 ALA A O 1
ATOM 531 N N . GLY A 1 71 ? 0.361 7.479 11.576 1.00 92.44 71 GLY A N 1
ATOM 532 C CA . GLY A 1 71 ? 1.305 8.201 10.718 1.00 92.44 71 GLY A CA 1
ATOM 533 C C . GLY A 1 71 ? 1.973 7.322 9.655 1.00 92.44 71 GLY A C 1
ATOM 534 O O . GLY A 1 71 ? 3.119 7.588 9.262 1.00 92.44 71 GLY A O 1
ATOM 535 N N . ILE A 1 72 ? 1.281 6.266 9.208 1.00 91.50 72 ILE A N 1
ATOM 536 C CA . ILE A 1 72 ? 1.728 5.427 8.086 1.00 91.50 72 ILE A CA 1
ATOM 537 C C . ILE A 1 72 ? 1.645 6.212 6.779 1.00 91.50 72 ILE A C 1
ATOM 539 O O . ILE A 1 72 ? 2.588 6.183 6.000 1.00 91.50 72 ILE A O 1
ATOM 543 N N . PHE A 1 73 ? 0.571 6.965 6.559 1.00 88.56 73 PHE A N 1
ATOM 544 C CA . PHE A 1 73 ? 0.409 7.759 5.345 1.00 88.56 73 PHE A CA 1
ATOM 545 C C . PHE A 1 73 ? 1.361 8.958 5.364 1.00 88.56 73 PHE A C 1
ATOM 547 O O . PHE A 1 73 ? 1.355 9.767 6.298 1.00 88.56 73 PHE A O 1
ATOM 554 N N . VAL A 1 74 ? 2.202 9.056 4.335 1.00 75.38 74 VAL A N 1
ATOM 555 C CA . VAL A 1 74 ? 3.079 10.212 4.125 1.00 75.38 74 VAL A CA 1
ATOM 556 C C . VAL A 1 74 ? 2.219 11.371 3.612 1.00 75.38 74 VAL A C 1
ATOM 558 O O . VAL A 1 74 ? 1.349 11.162 2.770 1.00 75.38 74 VAL A O 1
ATOM 561 N N . LYS A 1 75 ? 2.426 12.571 4.163 1.00 58.12 75 LYS A N 1
ATOM 562 C CA . LYS A 1 75 ? 1.820 13.808 3.650 1.00 58.12 75 LYS A CA 1
ATOM 563 C C . LYS A 1 75 ? 2.545 14.305 2.409 1.00 58.12 75 LYS A C 1
ATOM 565 O O . LYS A 1 75 ? 3.790 14.184 2.390 1.00 58.12 75 LYS A O 1
#